Protein AF-A0A212S9R6-F1 (afdb_monomer)

Foldseek 3Di:
DADQKDWDWFDPDDLPDDDPAIWIWIQGNPPRDIDTDDDDDDGAATFDPWDWDDDPRGDIDTDDGWHAHPVRDTDDPPDPPPDDDD

Mean predicted aligned error: 10.08 Å

Radius of gyration: 14.99 Å; Cα contacts (8 Å, |Δi|>4): 128; chains: 1; bounding box: 41×26×40 Å

pLDDT: mean 75.92, std 17.62, range [36.06, 96.5]

Organism: Rhodoblastus acidophilus (NCBI:txid1074)

Sequence (86 aa):
MIGEAIYLVGSYGYHFERGAAIQALRLDTRDFHVETVETSGEVPDWISRHRAERIGETGLLIFGGAIFSRDNARVSNGDPTCSNST

Secondary structure (DSSP, 8-state):
-BTTEEEEE-----TT---SS--EEEEETTT--EEEPP--SPPPSEEES-EEEEETTTEEEEE-SEEE-TT--EE-TT--------

Structure (mmCIF, N/CA/C/O backbone):
data_AF-A0A212S9R6-F1
#
_entry.id   AF-A0A212S9R6-F1
#
loop_
_atom_site.group_PDB
_atom_site.id
_atom_site.type_symbol
_atom_site.label_atom_id
_atom_site.label_alt_id
_atom_site.label_comp_id
_atom_site.l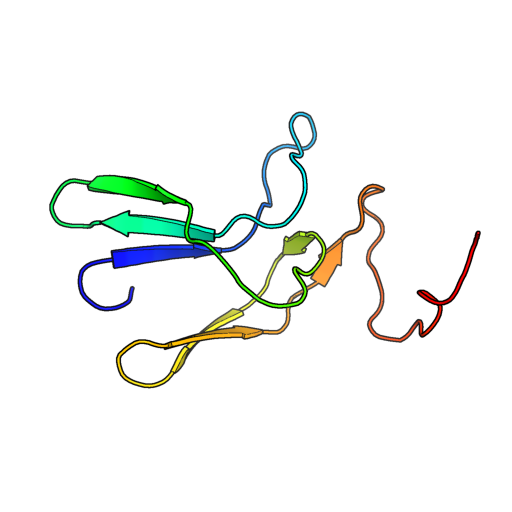abel_asym_id
_atom_site.label_entity_id
_atom_site.label_seq_id
_atom_site.pdbx_PDB_ins_code
_atom_site.Cartn_x
_atom_site.Cartn_y
_atom_site.Cartn_z
_atom_site.occupancy
_atom_site.B_iso_or_equiv
_atom_site.auth_seq_id
_atom_site.auth_comp_id
_atom_site.auth_asym_id
_atom_site.auth_atom_id
_atom_site.pdbx_PDB_model_num
ATOM 1 N N . MET A 1 1 ? -11.087 2.874 1.468 1.00 79.88 1 MET A N 1
ATOM 2 C CA . MET A 1 1 ? -11.321 2.516 2.881 1.00 79.88 1 MET A CA 1
ATOM 3 C C . MET A 1 1 ? -11.912 1.121 2.914 1.00 79.88 1 MET A C 1
ATOM 5 O O . MET A 1 1 ? -12.794 0.850 2.104 1.00 79.88 1 MET A O 1
ATOM 9 N N . ILE A 1 2 ? -11.398 0.251 3.775 1.00 86.19 2 ILE A N 1
ATOM 10 C CA . ILE A 1 2 ? -11.885 -1.118 3.972 1.00 86.19 2 ILE A CA 1
ATOM 11 C C . ILE A 1 2 ? -12.077 -1.302 5.476 1.00 86.19 2 ILE A C 1
ATOM 13 O O . ILE A 1 2 ? -11.126 -1.128 6.235 1.00 86.19 2 ILE A O 1
ATOM 17 N N . GLY A 1 3 ? -13.307 -1.605 5.900 1.00 87.88 3 GLY A N 1
ATOM 18 C CA . GLY A 1 3 ? -13.667 -1.607 7.319 1.00 87.88 3 GLY A CA 1
ATOM 19 C C . GLY A 1 3 ? -13.343 -0.263 7.980 1.00 87.88 3 GLY A C 1
ATOM 20 O O . GLY A 1 3 ? -13.695 0.790 7.453 1.00 87.88 3 GLY A O 1
ATOM 21 N N . GLU A 1 4 ? -12.619 -0.321 9.095 1.00 91.94 4 GLU A N 1
ATOM 22 C CA . GLU A 1 4 ? -12.186 0.829 9.909 1.00 91.94 4 GLU A CA 1
ATOM 23 C C . GLU A 1 4 ? -10.758 1.287 9.560 1.00 91.94 4 GLU A C 1
ATOM 25 O O . GLU A 1 4 ? -10.032 1.817 10.399 1.00 91.94 4 GLU A O 1
ATOM 30 N N . ALA A 1 5 ? -10.309 1.015 8.331 1.00 92.81 5 ALA A N 1
ATOM 31 C CA . ALA A 1 5 ? -8.951 1.312 7.909 1.00 92.81 5 ALA A CA 1
ATOM 32 C C . ALA A 1 5 ? -8.868 1.967 6.525 1.00 92.81 5 ALA A C 1
ATOM 34 O O . ALA A 1 5 ? -9.581 1.626 5.568 1.00 92.81 5 ALA A O 1
ATOM 35 N N . ILE A 1 6 ? -7.929 2.900 6.404 1.00 92.50 6 ILE A N 1
ATOM 36 C CA . ILE A 1 6 ? -7.490 3.485 5.139 1.00 92.50 6 ILE A CA 1
ATOM 37 C C . ILE A 1 6 ? -6.172 2.814 4.754 1.00 92.50 6 ILE A C 1
ATOM 39 O O . ILE A 1 6 ? -5.252 2.740 5.558 1.00 92.50 6 ILE A O 1
ATOM 43 N N . TYR A 1 7 ? -6.082 2.338 3.515 1.00 90.75 7 TYR A N 1
ATOM 44 C CA . TYR A 1 7 ? -4.869 1.729 2.978 1.00 90.75 7 TYR A CA 1
ATOM 45 C C . TYR A 1 7 ? -4.210 2.705 2.011 1.00 90.75 7 TYR A C 1
A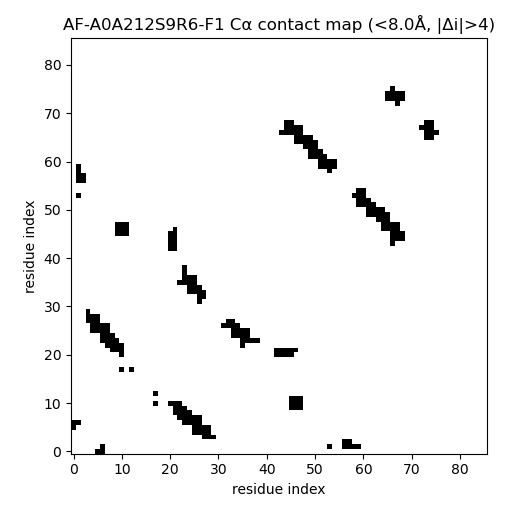TOM 47 O O . TYR A 1 7 ? -4.873 3.213 1.102 1.00 90.75 7 TYR A O 1
ATOM 55 N N . LEU A 1 8 ? -2.923 2.965 2.213 1.00 88.56 8 LEU A N 1
ATOM 56 C CA . LEU A 1 8 ? -2.096 3.769 1.325 1.00 88.56 8 LEU A CA 1
ATOM 57 C C . LEU A 1 8 ? -1.135 2.827 0.610 1.00 88.56 8 LEU A C 1
ATOM 59 O O . LEU A 1 8 ? -0.318 2.173 1.251 1.00 88.56 8 LEU A O 1
ATOM 63 N N . VAL A 1 9 ? -1.247 2.748 -0.712 1.00 86.81 9 VAL A N 1
ATOM 64 C CA . VAL A 1 9 ? -0.424 1.864 -1.540 1.00 86.81 9 VAL A CA 1
ATOM 65 C C . VAL A 1 9 ? 0.323 2.708 -2.562 1.00 86.81 9 VAL A C 1
ATOM 67 O O . VAL A 1 9 ? -0.274 3.530 -3.252 1.00 86.81 9 VAL A O 1
ATOM 70 N N . GLY A 1 10 ? 1.633 2.506 -2.654 1.00 77.19 10 GLY A N 1
ATOM 71 C CA . GLY A 1 10 ? 2.516 3.233 -3.562 1.00 77.19 10 GLY A CA 1
ATOM 72 C C . GLY A 1 10 ? 3.495 4.155 -2.837 1.00 77.19 10 GLY A C 1
ATOM 73 O O . GLY A 1 10 ? 3.369 4.450 -1.651 1.00 77.19 10 GLY A O 1
ATOM 74 N N . SER A 1 11 ? 4.512 4.600 -3.569 1.00 67.06 11 SER A N 1
ATOM 75 C CA . SER A 1 11 ? 5.707 5.230 -2.993 1.00 67.06 11 SER A CA 1
ATOM 76 C C . SER A 1 11 ? 6.153 6.479 -3.753 1.00 67.06 11 SER A C 1
ATOM 78 O O . SER A 1 11 ? 7.348 6.755 -3.852 1.00 67.06 11 SER A O 1
ATOM 80 N N . TYR A 1 12 ? 5.218 7.258 -4.309 1.00 61.28 12 TYR A N 1
ATOM 81 C CA . TYR A 1 12 ? 5.558 8.503 -5.008 1.00 61.28 12 TYR A CA 1
ATOM 82 C C . TYR A 1 12 ? 5.912 9.624 -4.009 1.00 61.28 12 TYR A C 1
ATOM 84 O O . TYR A 1 12 ? 5.193 10.609 -3.865 1.00 61.28 12 TYR A O 1
ATOM 92 N N . GLY A 1 13 ? 7.001 9.424 -3.266 1.00 59.66 13 GLY A N 1
ATOM 93 C CA . GLY A 1 13 ? 7.643 10.420 -2.417 1.00 59.66 13 GLY A CA 1
ATOM 94 C C . GLY A 1 13 ? 8.593 11.323 -3.208 1.00 59.66 13 GLY A C 1
ATOM 95 O O . GLY A 1 13 ? 8.857 11.110 -4.396 1.00 59.66 13 GLY A O 1
ATOM 96 N N . TYR A 1 14 ? 9.118 12.353 -2.542 1.00 54.38 14 TYR A N 1
ATOM 97 C CA . TYR A 1 14 ? 10.106 13.266 -3.116 1.00 54.38 14 TYR A CA 1
ATOM 98 C C . TYR A 1 14 ? 11.369 12.516 -3.573 1.00 54.38 14 TYR A C 1
ATOM 100 O O . TYR A 1 14 ? 11.809 11.552 -2.953 1.00 54.38 14 TYR A O 1
ATOM 108 N N . HIS A 1 15 ? 11.966 12.982 -4.674 1.00 53.94 15 HIS A N 1
ATOM 109 C CA . HIS A 1 15 ? 13.055 12.309 -5.395 1.00 53.94 15 HIS A CA 1
ATOM 110 C C . HIS A 1 15 ? 14.299 11.959 -4.558 1.00 53.94 15 HIS A C 1
ATOM 112 O O . HIS A 1 15 ? 15.062 11.095 -4.978 1.00 53.94 15 HIS A O 1
ATOM 118 N N . PHE A 1 16 ? 14.506 12.606 -3.410 1.00 48.56 16 PHE A N 1
ATOM 119 C CA . PHE A 1 16 ? 15.757 12.540 -2.652 1.00 48.56 16 PHE A CA 1
ATOM 120 C C . PHE A 1 16 ? 15.800 11.461 -1.558 1.00 48.56 16 PHE A C 1
ATOM 122 O O . PHE A 1 16 ? 16.880 11.167 -1.062 1.00 48.56 16 PHE A O 1
ATOM 129 N N . GLU A 1 17 ? 14.675 10.814 -1.237 1.00 52.19 17 GLU A N 1
ATOM 130 C CA . GLU A 1 17 ? 14.595 9.765 -0.200 1.00 52.19 17 GLU A CA 1
ATOM 131 C C . GLU A 1 17 ? 13.835 8.530 -0.704 1.00 52.19 17 GLU A C 1
ATOM 133 O O . GLU A 1 17 ? 12.988 7.956 -0.018 1.00 52.19 17 GLU A O 1
ATOM 138 N N . ARG A 1 18 ? 14.086 8.116 -1.952 1.00 57.25 18 ARG A N 1
ATOM 139 C CA . ARG A 1 18 ? 13.437 6.918 -2.499 1.00 57.25 18 ARG A CA 1
ATOM 140 C C . ARG A 1 18 ? 13.990 5.657 -1.824 1.00 57.25 18 ARG A C 1
ATOM 142 O O . ARG A 1 18 ? 15.012 5.113 -2.240 1.00 57.25 18 ARG A O 1
ATOM 149 N N . GLY A 1 19 ? 13.295 5.202 -0.782 1.00 56.41 19 GLY A N 1
ATOM 150 C CA . GLY A 1 19 ? 13.465 3.877 -0.187 1.00 56.41 19 GLY A CA 1
ATOM 151 C C . GLY A 1 19 ? 13.201 2.741 -1.186 1.00 56.41 19 GLY A C 1
ATOM 152 O O . GLY A 1 19 ? 12.658 2.946 -2.276 1.00 56.41 19 GLY A O 1
ATOM 153 N N . ALA A 1 20 ? 13.633 1.532 -0.821 1.00 56.31 20 ALA A N 1
ATOM 154 C CA . ALA A 1 20 ? 13.445 0.332 -1.628 1.00 56.31 20 ALA A CA 1
ATOM 155 C C . ALA A 1 20 ? 11.957 -0.063 -1.689 1.00 56.31 20 ALA A C 1
ATOM 157 O O . ALA A 1 20 ? 11.315 -0.193 -0.652 1.00 56.31 20 ALA A O 1
ATOM 158 N N . ALA A 1 21 ? 11.465 -0.291 -2.912 1.00 65.94 21 ALA A N 1
ATOM 159 C CA . ALA A 1 21 ? 10.145 -0.832 -3.248 1.00 65.94 21 ALA A CA 1
ATOM 160 C C . ALA A 1 21 ? 8.911 0.017 -2.860 1.00 65.94 21 ALA A C 1
ATOM 162 O O . ALA A 1 21 ? 8.990 1.067 -2.221 1.00 65.94 21 ALA A O 1
ATOM 163 N N . ILE A 1 22 ? 7.747 -0.405 -3.363 1.00 74.94 22 ILE A N 1
ATOM 164 C CA . ILE A 1 22 ? 6.439 0.182 -3.046 1.00 74.94 22 ILE A CA 1
ATOM 165 C C . ILE A 1 22 ? 6.112 -0.107 -1.578 1.00 74.94 22 ILE A C 1
ATOM 167 O O . ILE A 1 22 ? 6.299 -1.222 -1.102 1.00 74.94 22 ILE A O 1
ATOM 171 N N . GLN A 1 23 ? 5.568 0.889 -0.880 1.00 81.25 23 GLN A N 1
ATOM 172 C CA . GLN A 1 23 ? 5.033 0.713 0.469 1.00 81.25 23 GLN A CA 1
ATOM 173 C C . GLN A 1 23 ? 3.526 0.445 0.432 1.00 81.25 23 GLN A C 1
ATOM 175 O O . GLN A 1 23 ? 2.796 1.015 -0.388 1.00 81.25 23 GLN A O 1
ATOM 180 N N . ALA A 1 24 ? 3.071 -0.389 1.362 1.00 87.50 24 ALA A N 1
ATOM 181 C CA . ALA A 1 24 ? 1.673 -0.539 1.728 1.00 87.50 24 ALA A CA 1
ATOM 182 C C . ALA A 1 24 ? 1.541 -0.1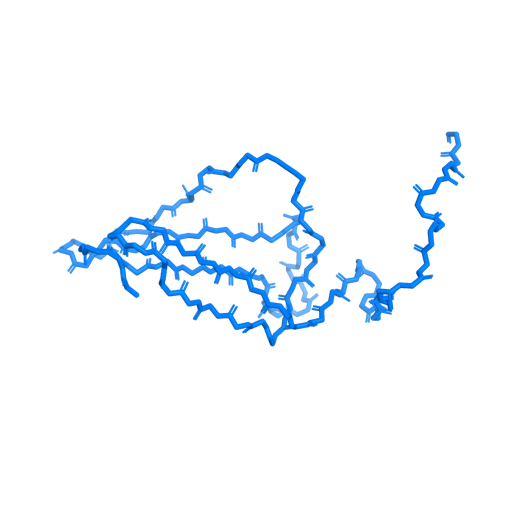69 3.208 1.00 87.50 24 ALA A C 1
ATOM 184 O O . ALA A 1 24 ? 2.179 -0.780 4.062 1.00 87.50 24 ALA A O 1
ATOM 185 N N . LEU A 1 25 ? 0.748 0.854 3.507 1.00 90.88 25 LEU A N 1
ATOM 186 C CA . LEU A 1 25 ? 0.507 1.335 4.863 1.00 90.88 25 LEU A CA 1
ATOM 187 C C . LEU A 1 25 ? -0.973 1.201 5.199 1.00 90.88 25 LEU A C 1
ATOM 189 O O . LEU A 1 25 ? -1.836 1.409 4.340 1.00 90.88 25 LEU A O 1
ATOM 193 N N . ARG A 1 26 ? -1.259 0.908 6.463 1.00 93.25 26 ARG A N 1
ATOM 194 C CA . ARG A 1 26 ? -2.602 0.902 7.034 1.00 93.25 26 ARG A CA 1
ATOM 195 C C . ARG A 1 26 ? -2.698 2.025 8.057 1.00 93.25 26 ARG A C 1
ATOM 197 O O . ARG A 1 26 ? -1.878 2.113 8.959 1.00 93.25 26 ARG A O 1
ATOM 204 N N . LEU A 1 27 ? -3.714 2.862 7.901 1.00 95.25 27 LEU A N 1
ATOM 205 C CA . LEU A 1 27 ? -4.149 3.852 8.878 1.00 95.25 27 LEU A CA 1
ATOM 206 C C . LEU A 1 27 ? -5.430 3.338 9.533 1.00 95.25 27 LEU A C 1
ATOM 208 O O . LEU A 1 27 ? -6.447 3.184 8.848 1.00 95.25 27 LEU A O 1
ATOM 212 N N . ASP A 1 28 ? -5.387 3.083 10.836 1.00 94.69 28 ASP A N 1
ATOM 213 C CA . ASP A 1 28 ? -6.576 2.782 11.630 1.00 94.69 28 ASP A CA 1
ATOM 214 C C . ASP A 1 28 ? -7.337 4.082 11.918 1.00 94.69 28 ASP A C 1
ATOM 216 O O . ASP A 1 28 ? -6.775 5.067 12.393 1.00 94.69 28 ASP A O 1
ATOM 220 N N . THR A 1 29 ? -8.625 4.132 11.578 1.00 94.88 29 THR A N 1
ATOM 221 C CA . THR A 1 29 ? -9.404 5.375 11.688 1.00 94.88 29 THR A CA 1
ATOM 222 C C . THR A 1 29 ? -9.920 5.647 13.099 1.00 94.88 29 THR A C 1
ATOM 224 O O . THR A 1 29 ? -10.529 6.691 13.322 1.00 94.88 29 THR A O 1
ATOM 227 N N . ARG A 1 30 ? -9.730 4.715 14.041 1.00 95.88 30 ARG A N 1
ATOM 228 C CA . ARG A 1 30 ? -10.209 4.852 15.424 1.00 95.88 30 ARG A CA 1
ATOM 229 C C . ARG A 1 30 ? -9.200 5.566 16.309 1.00 95.88 30 ARG A C 1
ATOM 231 O O . ARG A 1 30 ? -9.593 6.380 17.139 1.00 95.88 30 ARG A O 1
ATOM 238 N N . ASP A 1 31 ? -7.920 5.250 16.132 1.00 95.81 31 ASP A N 1
ATOM 239 C CA . ASP A 1 31 ? -6.811 5.775 16.936 1.00 95.81 31 ASP A CA 1
ATOM 240 C C . ASP A 1 31 ? -5.765 6.543 16.110 1.00 95.81 31 ASP A C 1
ATOM 242 O O . ASP A 1 31 ? -4.841 7.124 16.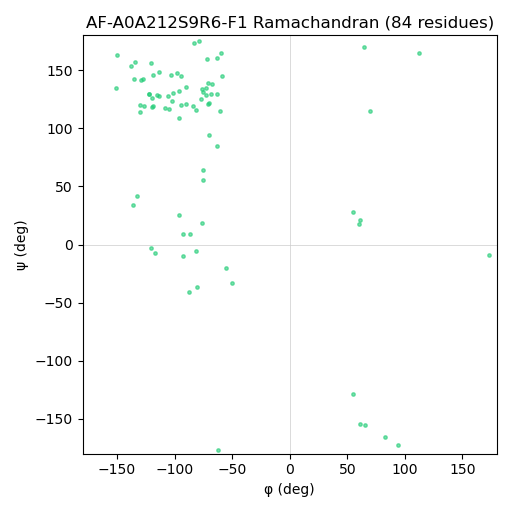677 1.00 95.81 31 ASP A O 1
ATOM 246 N N . PHE A 1 32 ? -5.939 6.595 14.786 1.00 94.44 32 PHE A N 1
ATOM 247 C CA . PHE A 1 32 ? -5.027 7.230 13.836 1.00 94.44 32 PHE A CA 1
ATOM 248 C C . PHE A 1 32 ? -3.618 6.620 13.815 1.00 94.44 32 PHE A C 1
ATOM 250 O O . PHE A 1 32 ? -2.673 7.263 13.349 1.00 94.44 32 PHE A O 1
ATOM 257 N N . HIS A 1 33 ? -3.464 5.380 14.282 1.00 96.50 33 HIS A 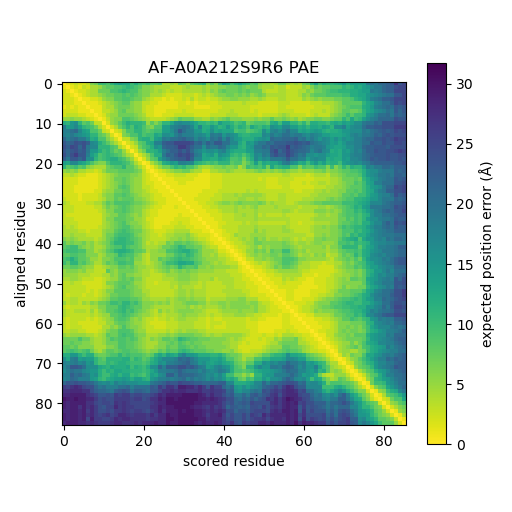N 1
ATOM 258 C CA . HIS A 1 33 ? -2.204 4.661 14.199 1.00 96.50 33 HIS A CA 1
ATOM 259 C C . HIS A 1 33 ? -1.894 4.264 12.751 1.00 96.50 33 HIS A C 1
ATOM 261 O O . HIS A 1 33 ? -2.777 3.837 12.002 1.00 96.50 33 HIS A O 1
ATOM 267 N N . VAL A 1 34 ? -0.624 4.404 12.361 1.00 93.56 34 VAL A N 1
ATOM 268 C CA . VAL A 1 34 ? -0.123 4.025 11.036 1.00 93.56 34 VAL A CA 1
ATOM 269 C C . VAL A 1 34 ? 0.873 2.888 11.188 1.00 93.56 34 VAL A C 1
ATOM 271 O O . VAL A 1 34 ? 1.843 3.012 11.932 1.00 93.56 34 VAL A O 1
ATOM 274 N N . GLU A 1 35 ? 0.666 1.819 10.430 1.00 93.56 35 GLU A N 1
ATOM 275 C CA . GLU A 1 35 ? 1.546 0.653 10.405 1.00 93.56 35 GLU A CA 1
ATOM 276 C C . GLU A 1 35 ? 1.837 0.192 8.971 1.00 93.56 35 GLU A C 1
ATOM 278 O O . GLU A 1 35 ? 1.070 0.454 8.038 1.00 93.56 35 GLU A O 1
ATOM 283 N N . THR A 1 36 ? 2.955 -0.511 8.794 1.00 90.12 36 THR A N 1
ATOM 284 C CA . THR A 1 36 ? 3.289 -1.175 7.531 1.00 90.12 36 THR A CA 1
ATOM 285 C C . THR A 1 36 ? 2.457 -2.440 7.378 1.00 90.12 36 THR A C 1
ATOM 287 O O . THR A 1 36 ? 2.374 -3.253 8.293 1.00 90.12 36 THR A O 1
ATOM 290 N N . VAL A 1 37 ? 1.878 -2.630 6.196 1.00 89.25 37 VAL A N 1
ATOM 291 C CA . VAL A 1 37 ? 1.181 -3.861 5.829 1.00 89.25 37 VAL A CA 1
ATOM 292 C C . VAL A 1 37 ? 2.184 -4.805 5.188 1.00 89.25 37 VAL A C 1
ATOM 294 O O . VAL A 1 37 ? 2.783 -4.480 4.161 1.00 89.25 37 VAL A O 1
ATOM 297 N N . GLU A 1 38 ? 2.358 -5.985 5.777 1.00 87.19 38 GLU A N 1
ATOM 298 C CA . GLU A 1 38 ? 3.128 -7.047 5.139 1.00 87.19 38 GLU A CA 1
ATOM 299 C C . GLU A 1 38 ? 2.441 -7.473 3.839 1.00 87.19 38 GLU A C 1
ATOM 301 O O . GLU A 1 38 ? 1.238 -7.741 3.796 1.00 87.19 38 GLU A O 1
ATOM 306 N N . THR A 1 39 ? 3.217 -7.523 2.760 1.00 85.25 39 THR A N 1
ATOM 307 C CA . THR A 1 39 ? 2.746 -7.984 1.454 1.00 85.25 39 THR A CA 1
ATOM 308 C C . THR A 1 39 ? 3.462 -9.273 1.091 1.00 85.25 39 THR A C 1
ATOM 310 O O . THR A 1 39 ? 4.600 -9.509 1.491 1.00 85.25 39 THR A O 1
ATOM 313 N N . SER A 1 40 ? 2.767 -10.133 0.354 1.00 85.56 40 SER A N 1
ATOM 314 C CA . SER A 1 40 ? 3.323 -11.372 -0.180 1.00 85.56 40 SER A CA 1
ATOM 315 C C . SER A 1 40 ? 3.218 -11.365 -1.702 1.00 85.56 40 SER A C 1
ATOM 317 O O . SER A 1 40 ? 2.375 -10.667 -2.268 1.00 85.56 40 SER A O 1
ATOM 319 N N . GLY A 1 41 ? 4.078 -12.144 -2.357 1.00 84.31 41 GLY A N 1
ATOM 320 C CA . GLY A 1 41 ? 4.190 -12.177 -3.814 1.00 84.31 41 GLY A CA 1
ATOM 321 C C . GLY A 1 41 ? 5.263 -11.234 -4.354 1.00 84.31 41 GLY A C 1
ATOM 322 O O . GLY A 1 41 ? 6.062 -10.673 -3.605 1.00 84.31 41 GLY A O 1
ATOM 323 N N . GLU A 1 42 ? 5.305 -11.111 -5.677 1.00 79.38 42 GLU A N 1
ATOM 324 C CA . GLU A 1 42 ? 6.235 -10.212 -6.351 1.00 79.38 42 GLU A CA 1
ATOM 325 C C . GLU A 1 42 ? 5.816 -8.762 -6.106 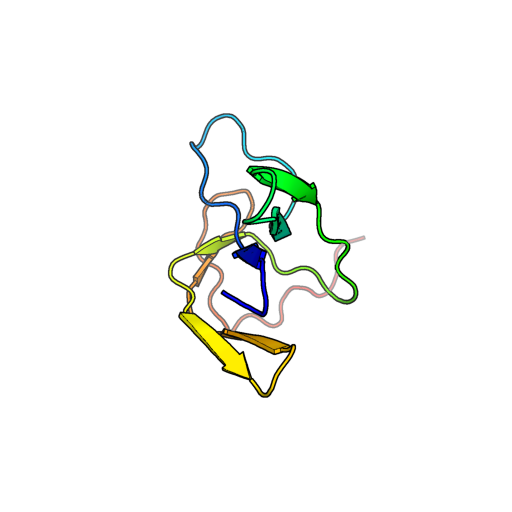1.00 79.38 42 GLU A C 1
ATOM 327 O O . GLU A 1 42 ? 4.698 -8.351 -6.426 1.00 79.38 42 GLU A O 1
ATOM 332 N N . VAL A 1 43 ? 6.719 -7.993 -5.503 1.00 74.75 43 VAL A N 1
ATOM 333 C CA . VAL A 1 43 ? 6.494 -6.574 -5.257 1.00 74.75 43 VAL A CA 1
ATOM 334 C C . VAL A 1 43 ? 6.867 -5.829 -6.534 1.00 74.75 43 VAL A C 1
ATOM 336 O O . VAL A 1 43 ? 8.024 -5.914 -6.950 1.00 74.75 43 VAL A O 1
ATOM 339 N N . PRO A 1 44 ? 5.926 -5.110 -7.173 1.00 74.38 44 PRO A N 1
ATOM 340 C CA . PRO A 1 44 ? 6.258 -4.349 -8.363 1.00 74.38 44 PRO A CA 1
ATOM 341 C C . PRO A 1 44 ? 7.279 -3.256 -8.027 1.00 74.38 44 PRO A C 1
ATOM 343 O O . PRO A 1 44 ? 7.417 -2.829 -6.881 1.00 74.38 44 PRO A O 1
ATOM 346 N N . ASP A 1 45 ? 7.963 -2.751 -9.048 1.00 75.56 45 ASP A N 1
ATOM 347 C CA . ASP A 1 45 ? 8.699 -1.493 -8.939 1.00 75.56 45 ASP A CA 1
ATOM 348 C C . ASP A 1 45 ? 7.734 -0.321 -8.649 1.00 75.56 45 ASP A C 1
ATOM 350 O O . ASP A 1 45 ? 6.525 -0.492 -8.460 1.00 75.56 45 ASP A O 1
ATOM 354 N N . TRP A 1 46 ? 8.233 0.913 -8.584 1.00 76.75 46 TRP A N 1
ATOM 355 C CA . TRP A 1 46 ? 7.410 2.043 -8.159 1.00 76.75 46 TRP A CA 1
ATOM 356 C C . TRP A 1 46 ? 6.201 2.268 -9.067 1.00 76.75 46 TRP A C 1
ATOM 358 O O . TRP A 1 46 ? 6.329 2.677 -10.222 1.00 76.75 46 TRP A O 1
ATOM 368 N N . ILE A 1 47 ? 5.008 2.080 -8.507 1.00 79.19 47 ILE A N 1
ATOM 369 C CA . ILE A 1 47 ? 3.750 2.346 -9.199 1.00 79.19 47 ILE A CA 1
ATOM 370 C C . ILE A 1 47 ? 3.288 3.786 -8.966 1.00 79.19 47 ILE A C 1
ATOM 372 O O . ILE A 1 47 ? 3.273 4.298 -7.846 1.00 79.19 47 ILE A O 1
ATOM 376 N N . SER A 1 48 ? 2.848 4.448 -10.033 1.00 80.75 48 SER A N 1
ATOM 377 C CA . SER A 1 48 ? 2.225 5.772 -9.971 1.00 80.75 48 SER A CA 1
ATOM 378 C C . SER A 1 48 ? 1.019 5.846 -10.899 1.00 80.75 48 SER A C 1
ATOM 380 O O . SER A 1 48 ? 0.944 5.135 -11.901 1.00 80.75 48 SER A O 1
ATOM 382 N N . ARG A 1 49 ? 0.062 6.723 -10.566 1.00 85.06 49 ARG A N 1
ATOM 383 C CA . ARG A 1 49 ? -1.208 6.896 -11.298 1.00 85.06 49 ARG A CA 1
ATOM 384 C C . ARG A 1 49 ? -2.005 5.591 -11.453 1.00 85.06 49 ARG A C 1
ATOM 386 O O . ARG A 1 49 ? -2.727 5.427 -1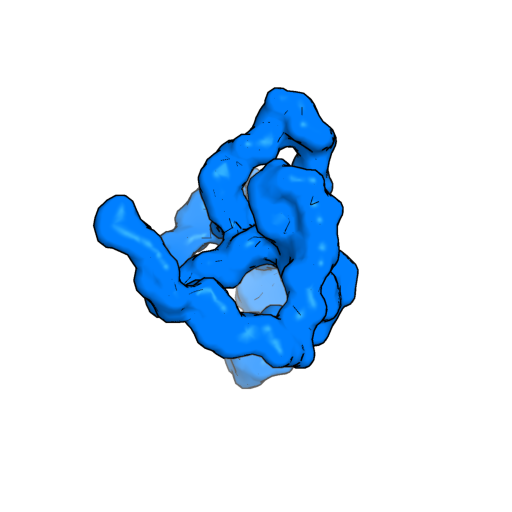2.435 1.00 85.06 49 ARG A O 1
ATOM 393 N N . HIS A 1 50 ? -1.843 4.660 -10.516 1.00 87.69 50 HIS A N 1
ATOM 394 C CA . HIS A 1 50 ? -2.642 3.442 -10.466 1.00 87.69 50 HIS A CA 1
ATOM 395 C C . HIS A 1 50 ? -4.069 3.769 -10.014 1.00 87.69 50 HIS A C 1
ATOM 397 O O . HIS A 1 50 ? -4.330 4.812 -9.407 1.00 87.69 50 HIS A O 1
ATOM 403 N N . ARG A 1 51 ? -4.996 2.866 -10.315 1.00 89.81 51 ARG A N 1
ATOM 404 C CA . ARG A 1 51 ? -6.360 2.887 -9.796 1.00 89.81 51 ARG A CA 1
ATOM 405 C C . ARG A 1 51 ? -6.476 1.837 -8.698 1.00 89.81 51 ARG A C 1
ATOM 407 O O . ARG A 1 51 ? -5.836 0.791 -8.770 1.00 89.81 51 ARG A O 1
ATOM 414 N N . ALA A 1 52 ? -7.283 2.137 -7.691 1.00 90.69 52 ALA A N 1
ATOM 415 C CA . ALA A 1 52 ? -7.610 1.213 -6.620 1.00 90.69 52 ALA A CA 1
ATOM 416 C C . ALA A 1 52 ? -9.128 1.025 -6.577 1.00 90.69 52 ALA A C 1
ATOM 418 O O . ALA A 1 52 ? -9.869 2.009 -6.546 1.00 90.69 52 ALA A O 1
ATOM 419 N N . GLU A 1 53 ? -9.584 -0.222 -6.564 1.00 92.69 53 GLU A N 1
ATOM 420 C CA . GLU A 1 53 ? -10.995 -0.578 -6.435 1.00 92.69 53 GLU A CA 1
ATOM 421 C C . GLU A 1 53 ? -11.189 -1.584 -5.308 1.00 92.69 53 GLU A C 1
ATOM 423 O O . GLU A 1 53 ? -10.368 -2.470 -5.087 1.00 92.69 53 GLU A O 1
ATOM 428 N N . ARG A 1 54 ? -12.289 -1.448 -4.568 1.00 92.56 54 ARG A N 1
ATOM 429 C CA . ARG A 1 54 ? -12.664 -2.427 -3.549 1.00 92.56 54 ARG A CA 1
ATOM 430 C C . ARG A 1 54 ? -13.232 -3.668 -4.231 1.00 92.56 54 ARG A C 1
ATOM 432 O O . ARG A 1 54 ? -14.143 -3.549 -5.045 1.00 92.56 54 ARG A O 1
ATOM 439 N N . ILE A 1 55 ? -12.748 -4.841 -3.838 1.00 93.69 55 ILE A N 1
ATOM 440 C CA . ILE A 1 55 ? -13.270 -6.134 -4.285 1.00 93.69 55 ILE A CA 1
ATOM 441 C C . ILE A 1 55 ? -13.771 -6.928 -3.073 1.00 93.69 55 ILE A C 1
ATOM 443 O O . ILE A 1 55 ? -13.024 -7.234 -2.146 1.00 93.69 55 ILE A O 1
ATOM 447 N N . GLY A 1 56 ? -15.070 -7.233 -3.052 1.00 90.75 56 GLY A N 1
ATOM 448 C CA . GLY A 1 56 ? -15.711 -7.874 -1.901 1.00 90.75 56 GLY A CA 1
ATOM 449 C C . GLY A 1 56 ? -15.625 -7.041 -0.616 1.00 90.75 56 GLY A C 1
ATOM 450 O O . GLY A 1 56 ? -15.533 -5.810 -0.643 1.00 90.75 56 GLY A O 1
ATOM 451 N N . GLU A 1 57 ? -15.681 -7.713 0.534 1.00 88.56 57 GLU A N 1
ATOM 452 C CA . GLU A 1 57 ? -15.706 -7.021 1.824 1.00 88.56 57 GLU A CA 1
ATOM 453 C C . GLU A 1 57 ? -14.325 -6.562 2.290 1.00 88.56 57 GLU A C 1
ATOM 455 O O . GLU A 1 57 ? -14.217 -5.461 2.837 1.00 88.56 57 GLU A O 1
ATOM 460 N N . THR A 1 58 ? -13.293 -7.365 2.024 1.00 88.31 58 THR A N 1
ATOM 461 C CA . THR A 1 58 ? -11.943 -7.218 2.589 1.00 88.31 58 THR A CA 1
ATOM 462 C C . THR A 1 58 ? -10.854 -6.943 1.554 1.00 88.31 58 THR A C 1
ATOM 464 O O . THR A 1 58 ? -9.720 -6.666 1.933 1.00 88.31 58 THR A O 1
ATOM 467 N N . GLY A 1 59 ? -11.165 -7.011 0.259 1.00 89.75 59 GLY A N 1
ATOM 468 C CA . GLY A 1 59 ? -10.160 -6.920 -0.791 1.00 89.75 59 GLY A CA 1
ATOM 469 C C . GLY A 1 59 ? -10.023 -5.525 -1.399 1.00 89.75 59 GLY A C 1
ATOM 470 O O . GLY A 1 59 ? -10.993 -4.774 -1.547 1.00 89.75 59 GLY A O 1
ATOM 471 N N . LEU A 1 60 ? -8.796 -5.205 -1.806 1.00 90.25 60 LEU A N 1
ATOM 472 C CA . LEU A 1 60 ? -8.451 -4.022 -2.585 1.00 90.25 60 LEU A CA 1
ATOM 473 C C . LEU A 1 60 ? -7.668 -4.469 -3.823 1.00 90.25 60 LEU A C 1
ATOM 475 O O . LEU A 1 60 ? -6.603 -5.067 -3.703 1.00 90.25 60 LEU A O 1
ATOM 479 N N . LEU A 1 61 ? -8.199 -4.178 -5.006 1.00 90.94 61 LEU A N 1
ATOM 480 C CA . LEU A 1 61 ? -7.540 -4.411 -6.281 1.00 90.94 61 LEU A CA 1
ATOM 481 C C . LEU A 1 61 ? -6.824 -3.136 -6.720 1.00 90.94 61 LEU A C 1
ATOM 483 O O . LEU A 1 61 ? -7.459 -2.104 -6.934 1.00 90.94 61 LEU A O 1
ATOM 487 N N . ILE A 1 62 ? -5.509 -3.226 -6.887 1.00 88.62 62 ILE A N 1
ATOM 488 C CA . ILE A 1 62 ? -4.674 -2.160 -7.443 1.00 88.62 62 ILE A CA 1
ATOM 489 C C . ILE A 1 62 ? -4.368 -2.523 -8.896 1.00 88.62 62 ILE A C 1
ATOM 491 O O . ILE A 1 62 ? -3.836 -3.600 -9.156 1.00 88.62 62 ILE A O 1
ATOM 495 N N . PHE A 1 63 ? -4.701 -1.655 -9.852 1.00 88.69 63 PHE A N 1
ATOM 496 C CA . PHE A 1 63 ? -4.480 -1.945 -11.271 1.00 88.69 63 PHE A CA 1
ATOM 497 C C . PHE A 1 63 ? -4.225 -0.697 -12.120 1.00 88.69 63 PHE A C 1
ATOM 499 O O . PHE A 1 63 ? -4.523 0.439 -11.737 1.00 88.69 63 PHE A O 1
ATOM 506 N N . GLY A 1 64 ? -3.674 -0.923 -13.314 1.00 87.19 64 GLY A N 1
ATOM 507 C CA . GLY A 1 64 ? -3.254 0.140 -14.222 1.00 87.19 64 GLY A CA 1
ATOM 508 C C . GLY A 1 64 ? -2.094 0.966 -13.659 1.00 87.19 64 GLY A C 1
ATOM 509 O O . GLY A 1 64 ? -1.324 0.507 -12.820 1.00 87.19 64 GLY A O 1
ATOM 510 N N . GLY A 1 65 ? -1.976 2.208 -14.122 1.00 86.06 65 GLY A N 1
ATOM 511 C CA . GLY A 1 65 ? -0.868 3.089 -13.759 1.00 86.06 65 GLY A CA 1
ATOM 512 C C . GLY A 1 65 ? 0.391 2.850 -14.588 1.00 86.06 65 GLY A C 1
ATOM 513 O O . GLY A 1 65 ? 0.351 2.260 -15.666 1.00 86.06 65 GLY A O 1
ATOM 514 N N . ALA A 1 66 ? 1.504 3.396 -14.110 1.00 82.88 66 ALA A N 1
ATOM 515 C CA . ALA A 1 66 ? 2.814 3.267 -14.727 1.00 82.88 66 ALA A CA 1
ATOM 516 C C . ALA A 1 66 ? 3.843 2.811 -13.696 1.00 82.88 66 ALA A C 1
ATOM 518 O O . ALA A 1 66 ? 3.811 3.268 -12.550 1.00 82.88 66 ALA A O 1
ATOM 519 N N . ILE A 1 67 ? 4.746 1.945 -14.148 1.00 79.44 67 ILE A N 1
ATOM 520 C CA . ILE A 1 67 ? 5.867 1.430 -13.372 1.00 79.44 67 ILE A CA 1
ATOM 521 C C . ILE A 1 67 ? 7.100 2.274 -13.692 1.00 79.44 67 ILE A C 1
ATOM 523 O O . ILE A 1 67 ? 7.396 2.555 -14.859 1.00 79.44 67 ILE A O 1
ATOM 527 N N . PHE A 1 68 ? 7.796 2.696 -12.647 1.00 72.69 68 PHE A N 1
ATOM 528 C CA . PHE A 1 68 ? 9.040 3.442 -12.732 1.00 72.69 68 PHE A CA 1
ATOM 529 C C . PHE A 1 68 ? 10.144 2.647 -12.053 1.00 72.69 68 PHE A C 1
ATOM 531 O O . PHE A 1 68 ? 10.016 2.283 -10.885 1.00 72.69 68 PHE A O 1
ATOM 538 N N . SER A 1 69 ? 11.236 2.423 -12.778 1.00 68.94 69 SER A N 1
ATOM 539 C CA . SER A 1 69 ? 12.438 1.818 -12.210 1.00 68.94 69 SER A CA 1
ATOM 540 C C . SER A 1 69 ? 13.247 2.842 -11.410 1.00 68.94 69 SER A C 1
ATOM 542 O O . SER A 1 69 ? 12.943 4.044 -11.412 1.00 68.94 69 SER A O 1
ATOM 544 N N . ARG A 1 70 ? 14.318 2.369 -10.759 1.00 61.81 70 ARG A N 1
ATOM 545 C CA . ARG A 1 70 ? 15.237 3.178 -9.941 1.00 61.81 70 ARG A CA 1
ATOM 546 C C . ARG A 1 70 ? 15.761 4.434 -10.644 1.00 61.81 70 ARG A C 1
ATOM 548 O O . ARG A 1 70 ? 15.881 5.479 -10.011 1.00 61.81 70 ARG A O 1
ATOM 555 N N . ASP A 1 71 ? 15.944 4.346 -11.958 1.00 65.81 71 ASP A N 1
ATOM 556 C CA . ASP A 1 71 ? 16.450 5.425 -12.815 1.00 65.81 71 ASP A CA 1
ATOM 557 C C . ASP A 1 71 ? 15.344 6.370 -13.312 1.00 65.81 71 ASP A C 1
ATOM 559 O O . ASP A 1 71 ? 15.562 7.216 -14.179 1.00 65.81 71 ASP A O 1
ATOM 563 N N . ASN A 1 72 ? 14.129 6.228 -12.771 1.00 62.25 72 ASN A N 1
ATOM 564 C CA . ASN A 1 72 ? 12.934 6.977 -13.152 1.00 62.25 72 ASN A CA 1
ATOM 565 C C . ASN A 1 72 ? 12.543 6.788 -14.635 1.00 62.25 72 ASN A C 1
ATOM 567 O O . ASN A 1 72 ? 11.752 7.564 -15.179 1.00 62.25 72 ASN A O 1
ATOM 571 N N . ALA A 1 73 ? 13.066 5.742 -15.279 1.00 61.94 73 ALA A N 1
ATOM 572 C CA . ALA A 1 73 ? 12.644 5.309 -16.598 1.00 61.94 73 ALA A CA 1
ATOM 573 C C . ALA A 1 73 ? 11.266 4.643 -16.492 1.00 61.94 73 ALA A C 1
ATOM 575 O O . ALA A 1 73 ? 11.009 3.842 -15.589 1.00 61.94 73 ALA A O 1
ATOM 576 N N . ARG A 1 74 ? 10.358 4.992 -17.410 1.00 57.72 74 ARG A N 1
ATOM 577 C CA . ARG A 1 74 ? 9.079 4.286 -1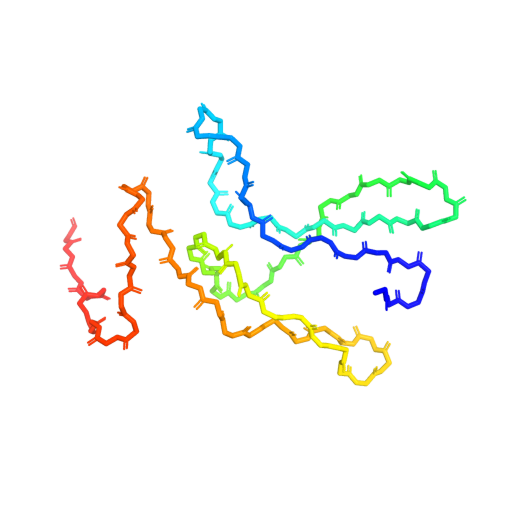7.536 1.00 57.72 74 ARG A CA 1
ATOM 578 C C . ARG A 1 74 ? 9.367 2.905 -18.101 1.00 57.72 74 ARG A C 1
ATOM 580 O O . ARG A 1 74 ? 9.884 2.813 -19.211 1.00 57.72 74 ARG A O 1
ATOM 587 N N . VAL A 1 75 ? 8.985 1.865 -17.375 1.00 62.72 75 VAL A N 1
ATOM 588 C CA . VAL A 1 75 ? 9.019 0.503 -17.905 1.00 62.72 75 VAL A CA 1
ATOM 589 C C . VAL A 1 75 ? 7.752 0.311 -18.737 1.00 62.72 75 VAL A C 1
ATOM 591 O O . VAL A 1 75 ? 6.634 0.431 -18.228 1.00 62.72 75 VAL A O 1
ATOM 594 N N . SER A 1 76 ? 7.898 0.106 -20.046 1.00 54.91 76 SER A N 1
ATOM 595 C CA . SER A 1 76 ? 6.784 -0.286 -20.909 1.00 54.91 76 SER A CA 1
ATOM 596 C C . SER A 1 76 ? 6.416 -1.743 -20.637 1.00 54.91 76 SER A C 1
ATOM 598 O O . SER A 1 76 ? 7.276 -2.617 -20.698 1.00 54.91 76 SER A O 1
ATOM 600 N N . ASN A 1 77 ? 5.130 -2.005 -20.381 1.00 48.06 77 ASN A N 1
ATOM 601 C CA . ASN A 1 77 ? 4.558 -3.354 -20.339 1.00 48.06 77 ASN A CA 1
ATOM 602 C C . ASN A 1 77 ? 4.689 -3.992 -21.734 1.00 48.06 77 ASN A C 1
ATOM 604 O O . ASN A 1 77 ? 3.794 -3.862 -22.567 1.00 48.06 77 ASN A O 1
ATOM 608 N N . GLY A 1 78 ? 5.843 -4.584 -22.020 1.00 45.66 78 GLY A N 1
ATOM 609 C CA . GLY A 1 78 ? 6.202 -5.097 -23.340 1.00 45.66 78 GLY A CA 1
ATOM 610 C C . GLY A 1 78 ? 7.643 -5.590 -23.467 1.00 45.66 78 GLY A C 1
ATOM 611 O O . GLY A 1 78 ? 7.946 -6.224 -24.471 1.00 45.66 78 GLY A O 1
ATOM 612 N N . ASP A 1 79 ? 8.507 -5.361 -22.473 1.00 38.66 79 ASP A N 1
ATOM 613 C CA . ASP A 1 79 ? 9.866 -5.906 -22.469 1.00 38.66 79 ASP A CA 1
ATOM 614 C C . ASP A 1 79 ? 9.950 -7.210 -21.652 1.00 38.66 79 ASP A C 1
ATOM 616 O O . ASP A 1 79 ? 9.888 -7.169 -20.423 1.00 38.66 79 ASP A O 1
ATOM 620 N N . PRO A 1 80 ? 10.131 -8.382 -22.291 1.00 41.28 80 PRO A N 1
ATOM 621 C CA . PRO A 1 80 ? 10.413 -9.646 -21.609 1.00 41.28 80 PRO A CA 1
ATOM 622 C C . PRO A 1 80 ? 11.873 -9.745 -21.118 1.00 41.28 80 PRO A C 1
ATOM 624 O O . PRO A 1 80 ? 12.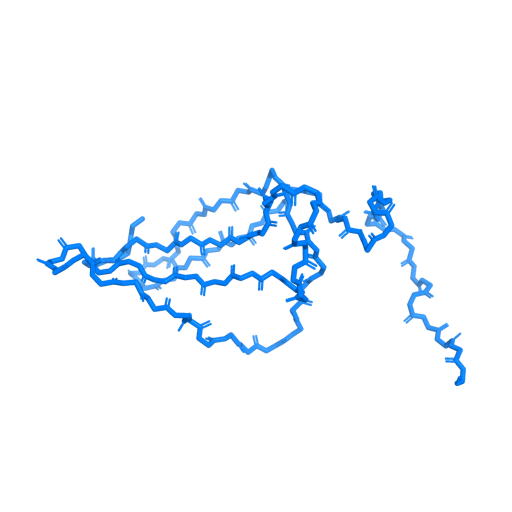371 -10.842 -20.883 1.00 41.28 80 PRO A O 1
ATOM 627 N N . THR A 1 81 ? 12.599 -8.631 -20.992 1.00 45.44 81 THR A N 1
ATOM 628 C CA . THR A 1 81 ? 14.061 -8.630 -20.816 1.00 45.44 81 THR A CA 1
ATOM 629 C C . THR A 1 81 ? 14.536 -8.618 -19.367 1.00 45.44 81 THR A C 1
ATOM 631 O O . THR A 1 81 ? 15.743 -8.599 -19.131 1.00 45.44 81 THR A O 1
ATOM 634 N N . CYS A 1 82 ? 13.652 -8.798 -18.383 1.00 43.22 82 CYS A N 1
ATOM 635 C CA . CYS A 1 82 ? 14.075 -9.292 -17.068 1.00 43.22 82 CYS A CA 1
ATOM 636 C C . CYS A 1 82 ? 14.375 -10.804 -17.136 1.00 43.22 82 CYS A C 1
ATOM 638 O O . CYS A 1 82 ? 13.818 -11.611 -16.400 1.00 43.22 82 CYS A O 1
ATOM 640 N N . SER A 1 83 ? 15.272 -11.189 -18.044 1.00 46.94 83 SER A N 1
ATOM 641 C CA . SER A 1 83 ? 15.950 -12.476 -18.045 1.00 46.94 83 SER A CA 1
ATOM 642 C C . SER A 1 83 ? 17.451 -12.237 -18.192 1.00 46.94 83 SER A C 1
ATOM 644 O O . SER A 1 83 ? 17.919 -11.823 -19.251 1.00 46.94 83 SER A O 1
ATOM 646 N N . ASN A 1 84 ? 18.164 -12.582 -17.121 1.00 38.84 84 ASN A N 1
ATOM 647 C CA . ASN A 1 84 ? 19.599 -12.829 -17.013 1.00 38.84 84 ASN A CA 1
ATOM 648 C C . ASN A 1 84 ? 20.552 -11.637 -17.154 1.00 38.84 84 ASN A C 1
ATOM 650 O O . ASN A 1 84 ? 20.818 -11.144 -18.245 1.00 38.84 84 ASN A O 1
ATOM 654 N N . SER A 1 85 ? 21.249 -11.340 -16.058 1.00 36.06 85 SER A N 1
ATOM 655 C CA . SER A 1 85 ? 22.712 -11.256 -16.063 1.00 36.06 85 SER A CA 1
ATOM 656 C C . SER A 1 85 ? 23.244 -11.627 -14.676 1.00 36.06 85 SER A C 1
ATOM 658 O O . SER A 1 85 ? 22.663 -11.237 -13.668 1.00 36.06 85 SER A O 1
ATOM 660 N N . THR A 1 86 ? 24.274 -12.469 -14.714 1.00 40.06 86 THR A N 1
ATOM 661 C CA . THR A 1 86 ? 24.979 -13.233 -13.671 1.00 40.06 86 THR A CA 1
ATOM 662 C C . THR A 1 86 ? 25.354 -12.478 -12.403 1.00 40.06 86 THR A C 1
ATOM 664 O O . THR A 1 86 ? 25.764 -11.303 -12.511 1.00 40.06 86 THR A O 1
#

Nearest PDB structures (foldseek):
  8ebm-assembly2_B  TM=7.968E-01  e=1.234E-01  Homo sapiens
  6do3-assembly2_B  TM=7.966E-01  e=1.306E-01  Homo sapiens
  9bc9-assembly2_B  TM=7.969E-01  e=1.829E-01  Homo sapiens
  7drq-assembly2_B  TM=4.846E-01  e=4.753E+00  Catenovulum maritimum

Solvent-accessible surface area (backbone atoms only — not comparable to full-atom values): 5676 Å² total; per-residue (Å²): 114,50,85,68,29,42,73,47,76,45,53,88,64,65,89,89,71,76,66,88,63,49,44,40,35,38,31,35,71,87,80,68,50,74,45,79,50,90,80,81,78,88,78,60,59,37,47,43,81,53,48,76,45,79,44,83,82,86,41,76,46,75,45,82,52,46,40,30,48,98,85,68,47,75,60,65,98,80,69,86,70,93,61,89,82,134